Protein AF-A0A6C0J9X6-F1 (afdb_monomer_lite)

Foldseek 3Di:
DVVVVVVVVVVVVVVVVVVVVVVVCCCVPVVPPPPPPPDVVVVVVVVVVVVVVVVVVVVVVVVVVVVVVVVVVVVVVPDPDPDDDDDDDDDDDDDDDPPPDDPPDDPPPDPPDCVVVPPCVVVPDD

Organism: NCBI:txid1070528

pLDDT: mean 70.19, std 19.83, range [36.84, 96.88]

Structure (mmCIF, N/CA/C/O backbone):
data_AF-A0A6C0J9X6-F1
#
_entry.id   AF-A0A6C0J9X6-F1
#
loop_
_atom_site.group_PDB
_atom_site.id
_atom_site.type_symbol
_atom_site.label_atom_id
_atom_site.label_alt_id
_atom_site.label_comp_id
_atom_site.label_asym_id
_atom_site.label_entity_id
_atom_site.label_seq_id
_atom_site.pdbx_PDB_ins_code
_atom_site.Cartn_x
_atom_site.Cartn_y
_atom_site.Cartn_z
_atom_site.occupancy
_atom_site.B_iso_or_equiv
_atom_site.auth_seq_id
_atom_site.auth_comp_id
_atom_site.auth_asym_id
_atom_site.auth_atom_id
_atom_site.pdbx_PDB_model_num
ATOM 1 N N . MET A 1 1 ? 26.090 6.247 -42.295 1.00 86.25 1 MET A N 1
ATOM 2 C CA . MET A 1 1 ? 25.233 5.040 -42.342 1.00 86.25 1 MET A CA 1
ATOM 3 C C . MET A 1 1 ? 25.299 4.245 -41.044 1.00 86.25 1 MET A C 1
ATOM 5 O O . MET A 1 1 ? 24.287 4.173 -40.367 1.00 86.25 1 MET A O 1
ATOM 9 N N . LEU A 1 2 ? 26.471 3.746 -40.629 1.00 85.06 2 LEU A N 1
ATOM 10 C CA . LEU A 1 2 ? 26.605 2.926 -39.411 1.00 85.06 2 LEU A CA 1
ATOM 11 C C . LEU A 1 2 ? 26.188 3.651 -38.111 1.00 85.06 2 LEU A C 1
ATOM 13 O O . LEU A 1 2 ? 25.494 3.078 -37.283 1.00 85.06 2 LEU A O 1
ATOM 17 N N . PHE A 1 3 ? 26.535 4.936 -37.964 1.00 91.38 3 PHE A N 1
ATOM 18 C CA . PHE A 1 3 ? 26.147 5.744 -36.797 1.00 91.38 3 PHE A CA 1
ATOM 19 C C . PHE A 1 3 ? 24.624 5.901 -36.650 1.00 91.38 3 PHE A C 1
ATOM 21 O O . PHE A 1 3 ? 24.094 5.807 -35.548 1.00 91.38 3 PHE A O 1
ATOM 28 N N . TRP A 1 4 ? 23.913 6.064 -37.769 1.00 93.00 4 TRP A N 1
ATOM 29 C CA . TRP A 1 4 ? 22.453 6.164 -37.779 1.00 93.00 4 TRP A CA 1
ATOM 30 C C . TRP A 1 4 ? 21.797 4.852 -37.337 1.00 93.00 4 TRP A C 1
ATOM 32 O O . TRP A 1 4 ? 20.866 4.862 -36.537 1.00 93.00 4 TRP A O 1
ATOM 42 N N . VAL A 1 5 ? 22.344 3.716 -37.783 1.00 94.25 5 VAL A N 1
ATOM 43 C CA . VAL A 1 5 ? 21.886 2.389 -37.352 1.00 94.25 5 VAL A CA 1
ATOM 44 C C . VAL A 1 5 ? 22.110 2.200 -35.850 1.00 94.25 5 VAL A C 1
ATOM 46 O O . VAL A 1 5 ? 21.186 1.804 -35.152 1.00 94.25 5 VAL A O 1
ATOM 49 N N . ILE A 1 6 ? 23.286 2.562 -35.326 1.00 93.62 6 ILE A N 1
ATOM 50 C CA . ILE A 1 6 ? 23.600 2.444 -33.891 1.00 93.62 6 ILE A CA 1
ATOM 51 C C . ILE A 1 6 ? 22.638 3.277 -33.029 1.00 93.62 6 ILE A C 1
ATOM 53 O O . ILE A 1 6 ? 22.149 2.789 -32.010 1.00 93.62 6 ILE A O 1
ATOM 57 N N . GLN A 1 7 ? 22.322 4.508 -33.445 1.00 92.50 7 GLN A N 1
ATOM 58 C CA . GLN A 1 7 ? 21.353 5.354 -32.741 1.00 92.50 7 GLN A CA 1
ATOM 59 C C . GLN A 1 7 ? 19.952 4.726 -32.705 1.00 92.50 7 GLN A C 1
ATOM 61 O O . GLN A 1 7 ? 19.305 4.740 -31.657 1.00 92.50 7 GLN A O 1
ATOM 66 N N . GLN A 1 8 ? 19.499 4.137 -33.815 1.00 93.69 8 GLN A N 1
ATOM 67 C CA . GLN A 1 8 ? 18.211 3.439 -33.875 1.00 93.69 8 GLN A CA 1
ATOM 68 C C . GLN A 1 8 ? 18.188 2.183 -32.994 1.00 93.69 8 GLN A C 1
ATOM 70 O O . GLN A 1 8 ? 17.180 1.893 -32.351 1.00 93.69 8 GLN A O 1
ATOM 75 N N . THR A 1 9 ? 19.302 1.462 -32.875 1.00 95.44 9 THR A N 1
ATOM 76 C CA . THR A 1 9 ? 19.379 0.317 -31.958 1.00 95.44 9 THR A CA 1
ATOM 77 C C . THR A 1 9 ? 19.215 0.760 -30.502 1.00 95.44 9 THR A C 1
ATOM 79 O O . THR A 1 9 ? 18.462 0.143 -29.750 1.00 95.44 9 THR A O 1
ATOM 82 N N . ILE A 1 10 ? 19.856 1.865 -30.106 1.00 95.81 10 ILE A N 1
ATOM 83 C CA . ILE A 1 10 ? 19.742 2.413 -28.745 1.00 95.81 10 ILE A CA 1
ATOM 84 C C . ILE A 1 10 ? 18.308 2.888 -28.472 1.00 95.81 10 ILE A C 1
ATOM 86 O O . ILE A 1 10 ? 17.748 2.554 -27.426 1.00 95.81 10 ILE A O 1
ATOM 90 N N . ILE A 1 11 ? 17.686 3.611 -29.414 1.00 95.81 11 ILE A N 1
ATOM 91 C CA . ILE A 1 11 ? 16.306 4.096 -29.247 1.00 95.81 11 ILE A CA 1
ATOM 92 C C . ILE A 1 11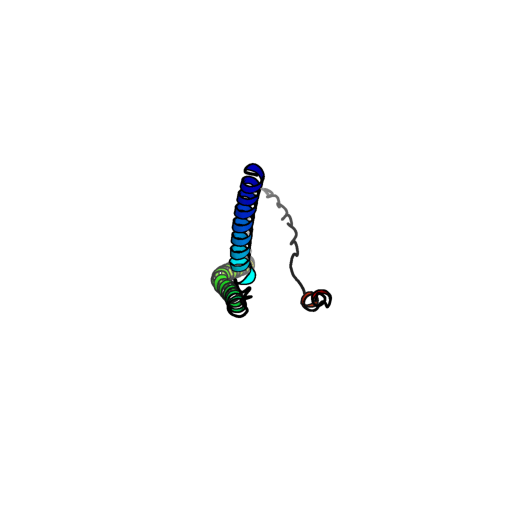 ? 15.319 2.930 -29.101 1.00 95.81 11 ILE A C 1
ATOM 94 O O . ILE A 1 11 ? 14.410 2.987 -28.273 1.00 95.81 11 ILE A O 1
ATOM 98 N N . SER A 1 12 ? 15.533 1.844 -29.851 1.00 96.00 12 SER A N 1
ATOM 99 C CA . SER A 1 12 ? 14.699 0.643 -29.799 1.00 96.00 12 SER A CA 1
ATOM 100 C C . SER A 1 12 ? 14.791 -0.055 -28.440 1.00 96.00 12 SER A C 1
ATOM 102 O O . SER A 1 12 ? 13.760 -0.376 -27.847 1.00 96.00 12 SER A O 1
ATOM 104 N N . VAL A 1 13 ? 16.001 -0.217 -27.895 1.00 96.81 13 VAL A N 1
ATOM 105 C CA . VAL A 1 13 ? 16.205 -0.824 -26.569 1.00 96.81 13 VAL A CA 1
ATOM 106 C C . VAL A 1 13 ? 15.522 -0.003 -25.473 1.00 96.81 13 VAL A C 1
ATOM 108 O O . VAL A 1 13 ? 14.823 -0.569 -24.630 1.00 96.81 13 VAL A O 1
ATOM 111 N N . VAL A 1 14 ? 15.658 1.328 -25.508 1.00 96.88 14 VAL A N 1
ATOM 112 C CA . VAL A 1 14 ? 14.989 2.222 -24.546 1.00 96.88 14 VAL A CA 1
ATOM 113 C C . VAL A 1 14 ? 13.466 2.091 -24.638 1.00 96.88 14 VAL A C 1
ATOM 115 O O . VAL A 1 14 ? 12.798 1.992 -23.607 1.00 96.88 14 VAL A O 1
ATOM 118 N N . LEU A 1 15 ? 12.912 2.039 -25.852 1.00 96.31 15 LEU A N 1
ATOM 119 C CA . LEU A 1 15 ? 11.471 1.905 -26.072 1.00 96.31 15 LEU A CA 1
ATOM 120 C C . LEU A 1 15 ? 10.937 0.572 -25.532 1.00 96.31 15 LEU A C 1
ATOM 122 O O . LEU A 1 15 ? 9.924 0.561 -24.835 1.00 96.31 15 LEU A O 1
ATOM 126 N N . ILE A 1 16 ? 11.636 -0.538 -25.784 1.00 96.62 16 ILE A N 1
ATOM 127 C CA . ILE A 1 16 ? 11.251 -1.867 -25.280 1.00 96.62 16 ILE A CA 1
ATOM 128 C C . ILE A 1 16 ? 11.235 -1.884 -23.747 1.00 96.62 16 ILE A C 1
ATOM 130 O O . ILE A 1 16 ? 10.263 -2.349 -23.147 1.00 96.62 16 ILE A O 1
ATOM 134 N N . ILE A 1 17 ? 12.275 -1.339 -23.105 1.00 96.75 17 ILE A N 1
ATOM 135 C CA . ILE A 1 17 ? 12.345 -1.228 -21.640 1.00 96.75 17 ILE A CA 1
ATOM 136 C C . ILE A 1 17 ? 11.189 -0.368 -21.115 1.00 96.75 17 ILE A C 1
ATOM 138 O O . ILE A 1 17 ? 10.524 -0.744 -20.150 1.00 96.75 17 ILE A O 1
ATOM 142 N N . SER A 1 18 ? 10.904 0.757 -21.774 1.00 96.38 18 SER A N 1
ATOM 143 C CA . SER A 1 18 ? 9.810 1.654 -21.396 1.00 96.38 18 SER A CA 1
ATOM 144 C C . SER A 1 18 ? 8.450 0.946 -21.447 1.00 96.38 18 SER A C 1
ATOM 146 O O . SER A 1 18 ? 7.711 0.956 -20.462 1.00 96.38 18 SER A O 1
ATOM 148 N N . VAL A 1 19 ? 8.155 0.237 -22.542 1.00 96.25 19 VAL A N 1
ATOM 149 C CA . VAL A 1 19 ? 6.917 -0.547 -22.691 1.00 96.25 19 VAL A CA 1
ATOM 150 C C . VAL A 1 19 ? 6.832 -1.667 -21.650 1.00 96.25 19 VAL A C 1
ATOM 152 O O . VAL A 1 19 ? 5.760 -1.895 -21.090 1.00 96.25 19 VAL A O 1
ATOM 155 N N . HIS A 1 20 ? 7.943 -2.336 -21.333 1.00 96.25 20 HIS A N 1
ATOM 156 C CA . HIS A 1 20 ? 7.983 -3.369 -20.296 1.00 96.25 20 HIS A CA 1
ATOM 157 C C . HIS A 1 20 ? 7.620 -2.816 -18.910 1.00 96.25 20 HIS A C 1
ATOM 159 O O . HIS A 1 20 ? 6.781 -3.391 -18.210 1.00 96.25 20 HIS A O 1
ATOM 165 N N . TYR A 1 21 ? 8.192 -1.670 -18.531 1.00 94.12 21 TYR A N 1
ATOM 166 C CA . TYR A 1 21 ? 7.850 -1.001 -17.275 1.00 94.12 21 TYR A CA 1
ATOM 167 C C . TYR A 1 21 ? 6.396 -0.541 -17.244 1.00 94.12 21 TYR A C 1
ATOM 169 O O . TYR A 1 21 ? 5.732 -0.714 -16.225 1.00 94.12 21 TYR A O 1
ATOM 177 N N . ILE A 1 22 ? 5.884 -0.009 -18.355 1.00 92.62 22 ILE A N 1
ATOM 178 C CA . ILE A 1 22 ? 4.478 0.385 -18.492 1.00 92.62 22 ILE A CA 1
ATOM 179 C C . ILE A 1 22 ? 3.554 -0.832 -18.334 1.00 92.62 22 ILE A C 1
ATOM 181 O O . ILE A 1 22 ? 2.563 -0.759 -17.608 1.00 92.62 22 ILE A O 1
ATOM 185 N N . TYR A 1 23 ? 3.894 -1.975 -18.936 1.00 92.12 23 TYR A N 1
ATOM 186 C CA . TYR A 1 23 ? 3.134 -3.218 -18.784 1.00 92.12 23 TYR A CA 1
ATOM 187 C C . TYR A 1 23 ? 3.105 -3.700 -17.327 1.00 92.12 23 TYR A C 1
ATOM 189 O O . TYR A 1 23 ? 2.035 -4.012 -16.801 1.00 92.12 23 TYR A O 1
ATOM 197 N N . ILE A 1 24 ? 4.255 -3.709 -16.643 1.00 89.50 24 ILE A N 1
ATOM 198 C CA . ILE A 1 24 ? 4.328 -4.051 -15.213 1.00 89.50 24 ILE A CA 1
ATOM 199 C C . ILE A 1 24 ? 3.527 -3.051 -14.377 1.00 89.50 24 ILE A C 1
ATOM 201 O O . ILE A 1 24 ? 2.787 -3.448 -13.475 1.00 89.50 24 ILE A O 1
ATOM 205 N N . PHE A 1 25 ? 3.643 -1.759 -14.679 1.00 88.88 25 PHE A N 1
ATOM 206 C CA . PHE A 1 25 ? 2.917 -0.706 -13.986 1.00 88.88 25 PHE A CA 1
ATOM 207 C C . PHE A 1 25 ? 1.408 -0.909 -14.111 1.00 88.88 25 PHE A C 1
ATOM 209 O O . PHE A 1 25 ? 0.716 -0.890 -13.095 1.00 88.88 25 PHE A O 1
ATOM 216 N N . PHE A 1 26 ? 0.892 -1.167 -15.311 1.00 85.25 26 PHE A N 1
ATOM 217 C CA . PHE A 1 26 ? -0.528 -1.442 -15.501 1.00 85.25 26 PHE A CA 1
ATOM 218 C C . PHE A 1 26 ? -0.957 -2.739 -14.817 1.00 85.25 26 PHE A C 1
ATOM 220 O O . PHE A 1 26 ? -1.955 -2.729 -14.096 1.00 85.25 26 PHE A O 1
ATOM 227 N N . LYS A 1 27 ? -0.173 -3.819 -14.930 1.00 81.94 27 LYS A N 1
ATOM 228 C CA . LYS A 1 27 ? -0.456 -5.079 -14.230 1.00 81.94 27 LYS A CA 1
ATOM 229 C C . LYS A 1 27 ? -0.596 -4.861 -12.719 1.00 81.94 27 LYS A C 1
ATOM 231 O O . LYS A 1 27 ? -1.541 -5.357 -12.110 1.00 81.94 27 LYS A O 1
ATOM 236 N N . ASN A 1 28 ? 0.302 -4.086 -12.126 1.00 80.69 28 ASN A N 1
ATOM 237 C CA . ASN A 1 28 ? 0.344 -3.905 -10.681 1.00 80.69 28 ASN A CA 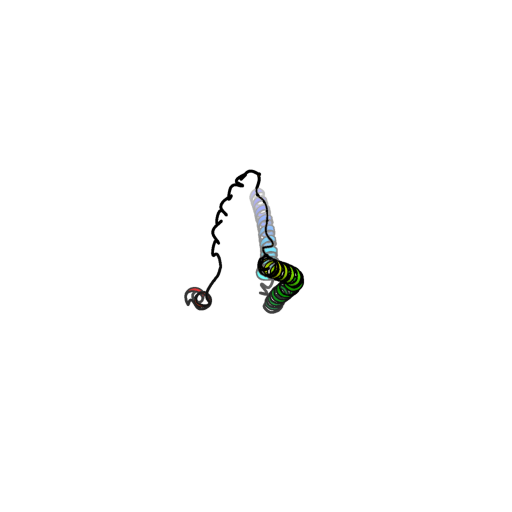1
ATOM 238 C C . ASN A 1 28 ? -0.633 -2.826 -10.186 1.00 80.69 28 ASN A C 1
ATOM 240 O O . ASN A 1 28 ? -1.146 -2.949 -9.083 1.00 80.69 28 ASN A O 1
ATOM 244 N N . ASN A 1 29 ? -0.915 -1.780 -10.966 1.00 76.94 29 ASN A N 1
ATOM 245 C CA . ASN A 1 29 ? -1.732 -0.648 -10.505 1.00 76.94 29 ASN A CA 1
ATOM 246 C C . ASN A 1 29 ? -3.195 -0.710 -10.960 1.00 76.94 29 ASN A C 1
ATOM 248 O O . ASN A 1 29 ? -4.063 -0.226 -10.237 1.00 76.94 29 ASN A O 1
ATOM 252 N N . LEU A 1 30 ? -3.483 -1.288 -12.132 1.00 70.50 30 LEU A N 1
ATOM 253 C CA . LEU A 1 30 ? -4.847 -1.385 -12.671 1.00 70.50 30 LEU A CA 1
ATOM 254 C C . LEU A 1 30 ? -5.511 -2.736 -12.381 1.00 70.50 30 LEU A C 1
ATOM 256 O O . LEU A 1 30 ? -6.736 -2.811 -12.360 1.00 70.50 30 LEU A O 1
ATOM 260 N N . THR A 1 31 ? -4.727 -3.791 -12.137 1.00 64.06 31 THR A N 1
ATOM 261 C CA . THR A 1 31 ? -5.256 -5.158 -11.940 1.00 64.06 31 THR A CA 1
ATOM 262 C C . THR A 1 31 ? -5.304 -5.611 -10.486 1.00 64.06 31 THR A C 1
ATOM 264 O O . THR A 1 31 ? -5.856 -6.674 -10.218 1.00 64.06 31 THR A O 1
ATOM 267 N N . ILE A 1 32 ? -4.771 -4.836 -9.533 1.00 59.25 32 ILE A N 1
ATOM 268 C CA . ILE A 1 32 ? -5.114 -5.047 -8.122 1.00 59.25 32 ILE A CA 1
ATOM 269 C C . ILE A 1 32 ? -6.507 -4.450 -7.948 1.00 59.25 32 ILE A C 1
ATOM 271 O O . ILE A 1 32 ? -6.643 -3.222 -7.997 1.00 59.25 32 ILE A O 1
ATOM 275 N N . PRO A 1 33 ? -7.558 -5.266 -7.763 1.00 63.81 33 PRO A N 1
ATOM 276 C CA . PRO A 1 33 ? -8.859 -4.694 -7.509 1.00 63.81 33 PRO A CA 1
ATOM 277 C C . PRO A 1 33 ? -8.743 -3.924 -6.191 1.00 63.81 33 PRO A C 1
ATOM 279 O O . PRO A 1 33 ? -8.364 -4.483 -5.161 1.00 63.81 33 PRO A O 1
ATOM 282 N N . LYS A 1 34 ? -9.053 -2.622 -6.204 1.00 60.88 34 LYS A N 1
ATOM 283 C CA . LYS A 1 34 ? -9.283 -1.857 -4.972 1.00 60.88 34 LYS A CA 1
ATOM 284 C C . LYS A 1 34 ? -10.584 -2.357 -4.343 1.00 60.88 34 LYS A C 1
ATOM 286 O O . LYS A 1 34 ? -11.574 -1.629 -4.293 1.00 60.88 34 LYS A O 1
ATOM 291 N N . THR A 1 35 ? -10.619 -3.609 -3.893 1.00 66.44 35 THR A N 1
ATOM 292 C CA . THR A 1 35 ? -11.733 -4.124 -3.109 1.00 66.44 35 THR A CA 1
ATOM 293 C C . THR A 1 35 ? -11.671 -3.411 -1.773 1.00 66.44 35 THR A C 1
ATOM 295 O O . THR A 1 35 ? -10.909 -3.779 -0.878 1.00 66.44 35 THR A O 1
ATOM 298 N N . LYS A 1 36 ? -12.450 -2.335 -1.646 1.00 62.22 36 LYS A N 1
ATOM 299 C CA . LYS A 1 36 ? -12.834 -1.840 -0.331 1.00 62.22 36 LYS A CA 1
ATOM 300 C C . LYS A 1 36 ? -13.475 -3.037 0.359 1.00 62.22 36 LYS A C 1
ATOM 302 O O . LYS A 1 36 ? -14.466 -3.569 -0.129 1.00 62.22 36 LYS A O 1
ATOM 307 N N . ASP A 1 37 ? -12.856 -3.517 1.425 1.00 65.38 37 ASP A N 1
ATOM 308 C CA . ASP A 1 37 ? -13.400 -4.641 2.167 1.00 65.38 37 ASP A CA 1
ATOM 309 C C . ASP A 1 37 ? -14.655 -4.159 2.901 1.00 65.38 37 ASP A C 1
ATOM 311 O O . ASP A 1 37 ? -14.579 -3.542 3.963 1.00 65.38 37 ASP A O 1
ATOM 315 N N . LEU A 1 38 ? -15.813 -4.343 2.269 1.00 74.75 38 LEU A N 1
ATOM 316 C CA . LEU A 1 38 ? -17.108 -3.945 2.817 1.00 74.75 38 LEU A CA 1
ATOM 317 C C . LEU A 1 38 ? -17.642 -4.968 3.829 1.00 74.75 38 LEU A C 1
ATOM 319 O O . LEU A 1 38 ? -18.595 -4.659 4.535 1.00 74.75 38 LEU A O 1
ATOM 323 N N . VAL A 1 39 ? -17.050 -6.164 3.919 1.00 75.56 39 VAL A N 1
ATOM 324 C CA . VAL A 1 39 ? -17.601 -7.283 4.702 1.00 75.56 39 VAL A CA 1
ATOM 325 C C . VAL A 1 39 ? -16.798 -7.523 5.977 1.00 75.56 39 VAL A C 1
ATOM 327 O O . VAL A 1 39 ? -17.370 -7.585 7.068 1.00 75.56 39 VAL A O 1
ATOM 330 N N . ASN A 1 40 ? -15.472 -7.612 5.888 1.00 81.81 40 ASN A N 1
ATOM 331 C CA . ASN A 1 40 ? -14.638 -7.869 7.060 1.00 81.81 40 ASN A CA 1
ATOM 332 C C . ASN A 1 40 ? -14.350 -6.589 7.842 1.00 81.81 40 ASN A C 1
ATOM 334 O O . ASN A 1 40 ? -14.232 -6.652 9.063 1.00 81.81 40 ASN A O 1
ATOM 338 N N . LYS A 1 41 ? -14.308 -5.417 7.192 1.00 86.44 41 LYS A N 1
ATOM 339 C CA . LYS A 1 41 ? -14.071 -4.144 7.895 1.00 86.44 41 LYS A CA 1
ATOM 340 C C . LYS A 1 41 ? -15.143 -3.852 8.958 1.00 86.44 41 LYS A C 1
ATOM 342 O O . LYS A 1 41 ? -14.745 -3.556 10.085 1.00 86.44 41 LYS A O 1
ATOM 347 N N . PRO A 1 42 ? -16.459 -3.979 8.685 1.00 89.94 42 PRO A N 1
ATOM 348 C CA . PRO A 1 42 ? -17.470 -3.874 9.738 1.00 89.94 42 PRO A CA 1
ATOM 349 C C . PRO A 1 42 ? -17.304 -4.949 10.817 1.00 89.94 42 PRO A C 1
ATOM 351 O O . PRO A 1 42 ? -17.338 -4.640 12.005 1.00 89.94 42 PRO A O 1
ATOM 354 N N . ARG A 1 43 ? -17.054 -6.208 10.429 1.00 88.56 43 ARG A N 1
ATOM 355 C CA . ARG A 1 43 ? -16.902 -7.333 11.368 1.00 88.56 43 ARG A CA 1
ATOM 356 C C . ARG A 1 43 ? -15.750 -7.117 12.356 1.00 88.56 43 ARG A C 1
ATOM 358 O O . ARG A 1 43 ? -15.916 -7.348 13.552 1.00 88.56 43 ARG A O 1
ATOM 365 N N . GLU A 1 44 ? -14.613 -6.628 11.875 1.00 89.69 44 GLU A N 1
ATOM 366 C CA . GLU A 1 44 ? -13.452 -6.290 12.701 1.00 89.69 44 GLU A CA 1
ATOM 367 C C . GLU A 1 44 ? -13.728 -5.093 13.625 1.00 89.69 44 GLU A C 1
ATOM 369 O O . GLU A 1 44 ? -13.281 -5.088 14.772 1.00 89.69 44 GLU A O 1
ATOM 374 N N . GLN A 1 45 ? -14.515 -4.103 13.185 1.00 89.12 45 GLN A N 1
ATOM 375 C CA . GLN A 1 45 ? -14.946 -3.003 14.059 1.00 89.12 45 GLN A CA 1
ATOM 376 C C . GLN A 1 45 ? -15.835 -3.500 15.207 1.00 89.12 45 GLN A C 1
ATOM 378 O O . GLN A 1 45 ? -15.567 -3.171 16.363 1.00 89.12 45 GLN A O 1
ATOM 383 N N . TYR A 1 46 ? -16.823 -4.358 14.929 1.00 91.75 46 TYR A N 1
ATOM 384 C CA . TYR A 1 46 ? -17.650 -4.967 15.980 1.00 91.75 46 TYR A CA 1
ATOM 385 C C . TYR A 1 46 ? -16.833 -5.840 16.935 1.00 91.75 46 TYR A C 1
ATOM 387 O O . TYR A 1 46 ? -17.041 -5.792 18.146 1.00 91.75 46 TYR A O 1
ATOM 395 N N . LYS A 1 47 ? -15.864 -6.600 16.414 1.00 93.88 47 LYS A N 1
ATOM 396 C CA . LYS A 1 47 ? -14.959 -7.424 17.225 1.00 93.88 47 LYS A CA 1
ATOM 397 C C . LYS A 1 47 ? -14.126 -6.580 18.192 1.00 93.88 47 LYS A C 1
ATOM 399 O O . LYS A 1 47 ? -13.985 -6.961 19.352 1.00 93.88 47 LYS A O 1
ATOM 404 N N . LYS A 1 48 ? -13.622 -5.421 17.752 1.00 93.12 48 LYS A N 1
ATOM 405 C CA . LYS A 1 48 ? -12.903 -4.473 18.622 1.00 93.12 48 LYS A CA 1
ATOM 406 C C . LYS A 1 48 ? -13.790 -3.944 19.747 1.00 93.12 48 LYS A C 1
ATOM 408 O O . LYS A 1 48 ? -13.355 -3.950 20.892 1.00 93.12 48 LYS A O 1
ATOM 413 N N . ILE A 1 49 ? -15.028 -3.559 19.429 1.00 91.12 49 ILE A N 1
ATOM 414 C CA . ILE A 1 49 ? -16.005 -3.078 20.420 1.00 91.12 49 ILE A CA 1
ATOM 415 C C . ILE A 1 49 ? -16.349 -4.181 21.430 1.00 91.12 49 ILE A C 1
ATOM 417 O O . ILE A 1 49 ? -16.401 -3.936 22.631 1.00 91.12 49 ILE A O 1
ATOM 421 N N . TYR A 1 50 ? -16.564 -5.414 20.967 1.00 90.69 50 TYR A N 1
ATOM 422 C CA . TYR A 1 50 ? -16.867 -6.537 21.855 1.00 90.69 50 TYR A CA 1
ATOM 423 C C . TYR A 1 50 ? -15.699 -6.862 22.792 1.00 90.69 50 TYR A C 1
ATOM 425 O O . TYR A 1 50 ? -15.899 -7.074 23.988 1.00 90.69 50 TYR A O 1
ATOM 433 N N . ASN A 1 51 ? -14.477 -6.884 22.256 1.00 92.19 51 ASN A N 1
ATOM 434 C CA . ASN A 1 51 ? -13.284 -7.178 23.040 1.00 92.19 51 ASN A CA 1
ATOM 435 C C . ASN A 1 51 ? -13.017 -6.097 24.089 1.00 92.19 51 ASN A C 1
ATOM 437 O O . ASN A 1 51 ? -12.798 -6.457 25.241 1.00 92.19 51 ASN A O 1
ATOM 441 N N . SER A 1 52 ? -13.125 -4.809 23.741 1.00 87.50 52 SER A N 1
ATOM 442 C CA . SER A 1 52 ? -12.940 -3.726 24.717 1.00 87.50 52 SER A CA 1
ATOM 443 C C . SER A 1 52 ? -13.991 -3.768 25.829 1.00 87.50 52 SER A C 1
ATOM 445 O O . SER A 1 52 ? -13.675 -3.535 26.995 1.00 87.50 52 SER A O 1
ATOM 447 N N . LEU A 1 53 ? -15.233 -4.142 25.506 1.00 85.50 53 LEU A N 1
ATOM 448 C CA . LEU A 1 53 ? -16.299 -4.295 26.496 1.00 85.50 53 LEU A CA 1
ATOM 449 C C . LEU A 1 53 ? -16.103 -5.527 27.395 1.00 85.50 53 LEU A C 1
ATOM 451 O O . LEU A 1 53 ? -16.520 -5.536 28.553 1.00 85.50 53 LEU A O 1
ATOM 455 N N . ARG A 1 54 ? -15.484 -6.585 26.862 1.00 82.38 54 ARG A N 1
ATOM 456 C CA . ARG A 1 54 ? -15.152 -7.797 27.616 1.00 82.38 54 ARG A CA 1
ATOM 457 C C . ARG A 1 54 ? -13.966 -7.573 28.552 1.00 82.38 54 ARG A C 1
ATOM 459 O O . ARG A 1 54 ? -14.034 -8.042 29.683 1.00 82.38 54 ARG A O 1
ATOM 466 N N . GLU A 1 55 ? -12.939 -6.862 28.101 1.00 72.38 55 GLU A N 1
ATOM 467 C CA . GLU A 1 55 ? -11.736 -6.554 28.887 1.00 72.38 55 GLU A CA 1
ATOM 468 C C . GLU A 1 55 ? -12.068 -5.669 30.102 1.00 72.38 55 GLU A C 1
ATOM 470 O O . GLU A 1 55 ? -11.654 -5.965 31.218 1.00 72.38 55 GLU A O 1
ATOM 475 N N . ASN A 1 56 ? -12.981 -4.702 29.938 1.00 63.97 56 ASN A N 1
ATOM 476 C CA . ASN A 1 56 ? -13.472 -3.849 31.031 1.00 63.97 56 ASN A CA 1
ATOM 477 C C . ASN A 1 56 ? -14.155 -4.612 32.191 1.00 63.97 56 ASN A C 1
ATOM 479 O O . ASN A 1 56 ? -14.355 -4.045 33.268 1.00 63.97 56 ASN A O 1
ATOM 483 N N . LYS A 1 57 ? -14.555 -5.883 32.018 1.00 63.09 57 LYS A N 1
ATOM 484 C CA . LYS A 1 57 ? -15.198 -6.655 33.100 1.00 63.09 57 LYS A CA 1
ATOM 485 C C . LYS A 1 57 ? -14.236 -7.052 34.216 1.00 63.09 57 LYS A C 1
ATOM 487 O O . LYS A 1 57 ? -14.705 -7.265 35.338 1.00 63.09 57 LYS A O 1
ATOM 492 N N . ASP A 1 58 ? -12.943 -7.168 33.931 1.00 59.81 58 ASP A N 1
ATOM 493 C CA . ASP A 1 58 ? -11.954 -7.471 34.965 1.00 59.81 58 ASP A CA 1
ATOM 494 C C . ASP A 1 58 ? -11.575 -6.206 35.755 1.00 59.81 58 ASP A C 1
ATOM 496 O O . ASP A 1 58 ? -11.608 -6.257 36.987 1.00 59.81 58 ASP A O 1
ATOM 500 N N . ASP A 1 59 ? -11.472 -5.046 35.097 1.00 60.53 59 ASP A N 1
ATOM 501 C CA . ASP A 1 59 ? -11.302 -3.732 35.752 1.00 60.53 59 ASP A CA 1
ATOM 502 C C . ASP A 1 59 ? -12.530 -3.319 36.592 1.00 60.53 59 ASP A C 1
ATOM 504 O O . ASP A 1 59 ? -12.417 -2.722 37.665 1.00 60.53 59 ASP A O 1
ATOM 508 N N . THR A 1 60 ? -13.743 -3.712 36.175 1.00 65.44 60 THR A N 1
ATOM 509 C CA . THR A 1 60 ? -14.986 -3.413 36.919 1.00 65.44 60 THR A CA 1
ATOM 510 C C . THR A 1 60 ? -14.987 -4.031 38.327 1.00 65.44 60 THR A C 1
ATOM 512 O O . THR A 1 60 ? -15.598 -3.481 39.250 1.00 65.44 60 THR A O 1
ATOM 515 N N . LYS A 1 61 ? -14.321 -5.179 38.530 1.00 72.31 61 LYS A N 1
ATOM 516 C CA . LYS A 1 61 ? -14.218 -5.812 39.860 1.00 72.31 61 LYS A CA 1
ATOM 517 C C . LYS A 1 61 ? -13.356 -4.973 40.799 1.00 72.31 61 LYS A C 1
ATOM 519 O O . LYS A 1 61 ? -13.706 -4.835 41.971 1.00 72.31 61 LYS A O 1
ATOM 524 N N . GLU A 1 62 ? -12.275 -4.403 40.282 1.00 76.69 62 GLU A N 1
ATOM 525 C CA . GLU A 1 62 ? -11.363 -3.543 41.031 1.00 76.69 62 GLU A CA 1
ATOM 526 C C . GLU A 1 62 ? -12.041 -2.218 41.397 1.00 76.69 62 GLU A C 1
ATOM 528 O O . GLU A 1 62 ? -12.154 -1.898 42.583 1.00 76.69 62 GLU A O 1
ATOM 533 N N . MET A 1 63 ? -12.683 -1.555 40.428 1.00 80.94 63 MET A N 1
ATOM 534 C CA . MET A 1 63 ? -13.460 -0.330 40.668 1.00 80.94 63 MET A CA 1
ATOM 535 C C . MET A 1 63 ? -14.589 -0.534 41.693 1.00 80.94 63 MET A C 1
ATOM 537 O O . MET A 1 63 ? -14.844 0.317 42.549 1.00 80.94 63 MET A O 1
ATOM 541 N N . LYS A 1 64 ? -15.269 -1.689 41.652 1.00 86.44 64 LYS A N 1
ATOM 542 C CA . LYS A 1 64 ? -16.315 -2.035 42.629 1.00 86.44 64 LYS A CA 1
ATOM 543 C C . LYS A 1 64 ? -15.743 -2.232 44.034 1.00 86.44 64 LYS A C 1
ATOM 545 O O . LYS A 1 64 ? -16.398 -1.868 45.015 1.00 86.44 64 LYS A O 1
ATOM 550 N N . ASN A 1 65 ? -14.551 -2.814 44.145 1.00 87.81 65 ASN A N 1
ATOM 551 C CA . ASN A 1 65 ? -13.881 -3.033 45.424 1.00 87.81 65 ASN A CA 1
ATOM 552 C C . ASN A 1 65 ? -13.390 -1.717 46.037 1.00 87.81 65 ASN A C 1
ATOM 554 O O . ASN A 1 65 ? -13.597 -1.500 47.234 1.00 87.81 65 ASN A O 1
ATOM 558 N N . GLU A 1 66 ? -12.827 -0.816 45.231 1.00 87.25 66 GLU A N 1
ATOM 559 C CA . GLU A 1 66 ? -12.436 0.527 45.672 1.00 87.25 66 GLU A CA 1
ATOM 560 C C . GLU A 1 66 ? -13.637 1.338 46.160 1.00 87.25 66 GLU A C 1
ATOM 562 O O . GLU A 1 66 ? -13.624 1.854 47.283 1.00 87.25 66 GLU A O 1
ATOM 567 N N . LEU A 1 67 ? -14.723 1.366 45.379 1.00 91.94 67 LEU A N 1
ATOM 568 C CA . LEU A 1 67 ? -15.949 2.071 45.754 1.00 91.94 67 LEU A CA 1
ATOM 569 C C . LEU A 1 67 ? -16.536 1.523 47.063 1.00 91.94 67 LEU A C 1
ATOM 571 O O . LEU A 1 67 ? -16.946 2.281 47.947 1.00 91.94 67 LEU A O 1
ATOM 575 N N . LYS A 1 68 ? -16.534 0.195 47.228 1.00 90.81 68 LYS A N 1
ATOM 576 C CA . LYS A 1 68 ? -16.981 -0.463 48.463 1.00 90.81 68 LYS A CA 1
ATOM 577 C C . LYS A 1 68 ? -16.101 -0.091 49.658 1.00 90.81 68 LYS A C 1
ATOM 579 O O . LYS A 1 68 ? -16.633 0.152 50.742 1.00 90.81 68 LYS A O 1
ATOM 584 N N . ASN A 1 69 ? -14.783 -0.042 49.482 1.00 92.69 69 ASN A N 1
ATOM 585 C CA . ASN A 1 69 ? -13.853 0.351 50.539 1.00 92.69 69 ASN A CA 1
ATOM 586 C C . ASN A 1 69 ? -14.034 1.820 50.939 1.00 92.69 69 ASN A C 1
AT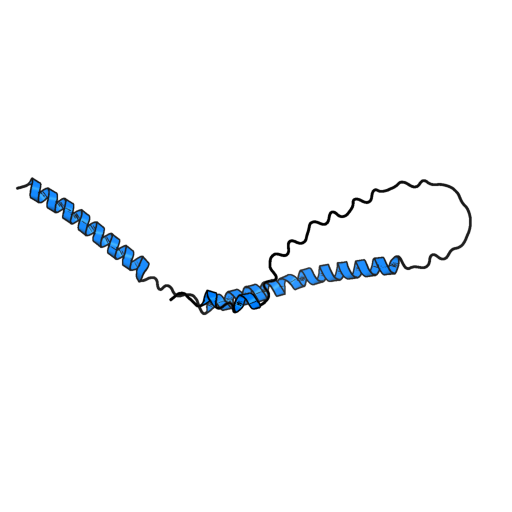OM 588 O O . ASN A 1 69 ? -14.072 2.107 52.133 1.00 92.69 69 ASN A O 1
ATOM 592 N N . TYR A 1 70 ? -14.239 2.724 49.982 1.00 90.06 70 TYR A N 1
ATOM 593 C CA . TYR A 1 70 ? -14.506 4.137 50.256 1.00 90.06 70 TYR A CA 1
ATOM 594 C C . TYR A 1 70 ? -15.807 4.348 51.046 1.00 90.06 70 TYR A C 1
ATOM 596 O O . TYR A 1 70 ? -15.839 5.037 52.063 1.00 90.06 70 TYR A O 1
ATOM 604 N N . LEU A 1 71 ? -16.892 3.675 50.656 1.00 89.94 71 LEU A N 1
ATOM 605 C CA . LEU A 1 71 ? -18.135 3.720 51.432 1.00 89.94 71 LEU A CA 1
ATOM 606 C C . LEU A 1 71 ? -17.950 3.124 52.837 1.00 89.94 71 LEU A C 1
ATOM 608 O O . LEU A 1 71 ? -18.521 3.622 53.812 1.00 89.94 71 LEU A O 1
ATOM 612 N N . LYS A 1 72 ? -17.119 2.085 52.970 1.00 88.69 72 LYS A N 1
ATOM 613 C CA . LYS A 1 72 ? -16.783 1.483 54.265 1.00 88.69 72 LYS A CA 1
ATOM 614 C C . LYS A 1 72 ? -15.988 2.438 55.162 1.00 88.69 72 LYS A C 1
ATOM 616 O O . LYS A 1 72 ? -16.255 2.469 56.359 1.00 88.69 72 LYS A O 1
ATOM 621 N N . THR A 1 73 ? -15.053 3.230 54.635 1.00 84.81 73 THR A N 1
ATOM 622 C CA . THR A 1 73 ? -14.315 4.220 55.443 1.00 84.81 73 THR A CA 1
ATOM 623 C C . THR A 1 73 ? -15.212 5.372 55.891 1.00 84.81 73 THR A C 1
ATOM 625 O O . THR A 1 73 ? -15.160 5.745 57.061 1.00 84.81 73 THR A O 1
ATOM 628 N N . LEU A 1 74 ? -16.097 5.867 55.019 1.00 86.12 74 LEU A N 1
ATOM 629 C CA . LEU A 1 74 ? -17.078 6.910 55.355 1.00 86.12 74 LEU A CA 1
ATOM 630 C C . LEU A 1 74 ? -18.092 6.464 56.417 1.00 86.12 74 LEU A C 1
ATOM 632 O O . LEU A 1 74 ? -18.541 7.253 57.245 1.00 86.12 74 LEU A O 1
ATOM 636 N N . THR A 1 75 ? -18.475 5.190 56.396 1.00 80.62 75 THR A N 1
ATOM 637 C CA . THR A 1 75 ? -19.398 4.622 57.389 1.00 80.62 75 THR A CA 1
ATOM 638 C C . THR A 1 75 ? -18.689 4.231 58.685 1.00 80.62 75 THR A C 1
ATOM 640 O O . THR A 1 75 ? -19.273 4.365 59.759 1.00 80.62 75 THR A O 1
ATOM 643 N N . ALA A 1 76 ? -17.423 3.809 58.623 1.00 72.88 76 ALA A N 1
ATOM 644 C CA . ALA A 1 76 ? -16.614 3.493 59.799 1.00 72.88 76 ALA A CA 1
ATOM 645 C C . ALA A 1 76 ? -16.166 4.741 60.577 1.00 72.88 76 ALA A C 1
ATOM 647 O O . ALA A 1 76 ? -16.090 4.684 61.806 1.00 72.88 76 ALA A O 1
ATOM 648 N N . SER A 1 77 ? -15.923 5.868 59.898 1.00 62.19 77 SER A N 1
ATOM 649 C CA . SER A 1 77 ? -15.633 7.160 60.540 1.00 62.19 77 SER A CA 1
ATOM 650 C C . SER A 1 77 ? -16.859 7.774 61.232 1.00 62.19 77 SER A C 1
ATOM 652 O O . SER A 1 77 ? -16.716 8.659 62.071 1.00 62.19 77 SER A O 1
ATOM 654 N N . LYS A 1 78 ? -18.062 7.247 60.962 1.00 58.12 78 LYS A N 1
ATOM 655 C CA . LYS A 1 78 ? -19.328 7.603 61.618 1.00 58.12 78 LYS A CA 1
ATOM 656 C C . LYS A 1 78 ? -19.676 6.656 62.778 1.00 58.12 78 LYS A C 1
ATOM 658 O O . LYS A 1 78 ? -20.836 6.291 62.962 1.00 58.12 78 LYS A O 1
ATOM 663 N N . LYS A 1 79 ? -18.698 6.224 63.581 1.00 52.41 79 LYS A N 1
ATOM 664 C CA . LYS A 1 79 ? -18.995 5.635 64.900 1.00 52.41 79 LYS A CA 1
ATOM 665 C C . LYS A 1 79 ? -19.090 6.759 65.937 1.00 52.41 79 LYS A C 1
ATOM 667 O O . LYS A 1 79 ? -18.164 7.562 66.019 1.00 52.41 79 LYS A O 1
ATOM 672 N N . PRO A 1 80 ? -20.166 6.832 66.745 1.00 46.09 80 PRO A N 1
ATOM 673 C CA . PRO A 1 80 ? -20.239 7.794 67.830 1.00 46.09 80 PRO A CA 1
ATOM 674 C C . PRO A 1 80 ? -19.162 7.428 68.847 1.00 46.09 80 PRO A C 1
ATOM 676 O O . PRO A 1 80 ? -19.165 6.333 69.416 1.00 46.09 80 PRO A O 1
ATOM 679 N N . ASN A 1 81 ? -18.221 8.342 69.046 1.00 42.53 81 ASN A N 1
ATOM 680 C CA . ASN A 1 81 ? -17.260 8.250 70.125 1.00 42.53 81 ASN A CA 1
ATOM 681 C C . ASN A 1 81 ? -18.068 8.286 71.434 1.00 42.53 81 ASN A C 1
ATOM 683 O O . ASN A 1 81 ? -18.659 9.310 71.774 1.00 42.53 81 ASN A O 1
ATOM 687 N N . LYS A 1 82 ? -18.190 7.148 72.132 1.00 39.12 82 LYS A N 1
ATOM 688 C CA . LYS A 1 82 ? -18.749 7.127 73.488 1.00 39.12 82 LYS A CA 1
ATOM 689 C C . LYS A 1 82 ? -17.731 7.814 74.387 1.00 39.12 82 LYS A C 1
ATOM 691 O O . LYS A 1 82 ? -16.765 7.192 74.821 1.00 39.12 82 LYS A O 1
ATOM 696 N N . THR A 1 83 ? -17.968 9.089 74.668 1.00 42.28 83 THR A N 1
ATOM 697 C CA . THR A 1 83 ? -17.274 9.842 75.707 1.00 42.28 83 THR A CA 1
ATOM 698 C C . THR A 1 83 ? -17.471 9.117 77.041 1.00 42.28 83 THR A C 1
ATOM 700 O O . THR A 1 83 ? -18.567 9.106 77.601 1.00 42.28 83 THR A O 1
ATOM 703 N N . LYS A 1 84 ? -16.416 8.480 77.551 1.00 36.84 84 LYS A N 1
ATOM 704 C CA . LYS A 1 84 ? -16.244 8.214 78.982 1.00 36.84 84 LYS A CA 1
ATOM 705 C C . LYS A 1 84 ? -15.035 9.023 79.423 1.00 36.84 84 LYS A C 1
ATOM 707 O O . LYS A 1 84 ? -14.003 8.997 78.764 1.00 36.84 84 LYS A O 1
ATOM 712 N N . GLY A 1 85 ? -15.257 9.835 80.449 1.00 42.53 85 GLY A N 1
ATOM 713 C CA . GLY A 1 85 ? -14.410 10.962 80.789 1.00 42.53 85 GLY A CA 1
ATOM 714 C C . GLY A 1 85 ? -13.048 10.619 81.386 1.00 42.53 85 GLY A C 1
ATOM 715 O O . GLY A 1 85 ? -12.769 9.487 81.769 1.00 42.53 85 GLY A O 1
ATOM 716 N N . ASN A 1 86 ? -12.318 11.723 81.545 1.00 38.78 86 ASN A N 1
ATOM 717 C CA . ASN A 1 86 ? -11.198 12.018 82.432 1.00 38.78 86 ASN A CA 1
ATOM 718 C C . ASN A 1 86 ? -9.760 12.052 81.881 1.00 38.78 86 ASN A C 1
ATOM 720 O O . ASN A 1 86 ? -9.187 11.059 81.456 1.00 38.78 86 ASN A O 1
ATOM 724 N N . GLN A 1 87 ? -9.215 13.255 82.117 1.00 37.25 87 GLN A N 1
ATOM 725 C CA . GLN A 1 87 ? -7.841 13.718 82.319 1.00 37.25 87 GLN A CA 1
ATOM 726 C C . GLN A 1 87 ? -7.005 14.164 81.110 1.00 37.25 87 GLN A C 1
ATOM 728 O O . GLN A 1 87 ? -6.633 13.409 80.220 1.00 37.25 87 GLN A O 1
ATOM 733 N N . SER A 1 88 ? -6.702 15.466 81.156 1.00 44.09 88 SER A N 1
ATOM 734 C CA . SER A 1 88 ? -5.739 16.206 80.353 1.00 44.09 88 SER A CA 1
ATOM 735 C C . SER A 1 88 ? -4.298 15.790 80.655 1.00 44.09 88 SER A C 1
ATOM 737 O O . SER A 1 88 ? -3.924 15.709 81.822 1.00 44.09 88 SER A O 1
ATOM 739 N N . ASN A 1 89 ? -3.460 15.669 79.625 1.00 40.06 89 ASN A N 1
ATOM 740 C CA . ASN A 1 89 ? -2.329 16.577 79.383 1.00 40.06 89 ASN A CA 1
ATOM 741 C C . ASN A 1 89 ? -1.488 16.095 78.195 1.00 40.06 89 ASN A C 1
ATOM 743 O O . ASN A 1 89 ? -1.074 14.944 78.158 1.00 40.06 89 ASN A O 1
ATOM 747 N N . GLY A 1 90 ? -1.169 17.040 77.304 1.00 45.69 90 GLY A N 1
ATOM 748 C CA . GLY A 1 90 ? -0.021 16.995 76.396 1.00 45.69 90 GLY A CA 1
ATOM 749 C C . GLY A 1 90 ? -0.163 16.122 75.147 1.00 45.69 90 GLY A C 1
ATOM 750 O O . GLY A 1 90 ? -0.232 14.906 75.238 1.00 45.69 90 GLY A O 1
ATOM 751 N N . ILE A 1 91 ? -0.103 16.749 73.967 1.00 48.53 91 ILE A N 1
ATOM 752 C CA . ILE A 1 91 ? 0.966 16.572 72.958 1.00 48.53 91 ILE A CA 1
ATOM 753 C C . ILE A 1 91 ? 0.505 17.221 71.636 1.00 48.53 91 ILE A C 1
ATOM 755 O O . ILE A 1 91 ? -0.369 16.736 70.928 1.00 48.53 91 ILE A O 1
ATOM 759 N N . GLN A 1 92 ? 1.104 18.386 71.388 1.00 45.09 92 GLN A N 1
ATOM 760 C CA . GLN A 1 92 ? 1.654 18.887 70.125 1.00 45.09 92 GLN A CA 1
ATOM 761 C C . GLN A 1 92 ? 0.866 18.662 68.818 1.00 45.09 92 GLN A C 1
ATOM 763 O O . GLN A 1 92 ? 0.928 17.617 68.176 1.00 45.09 92 GLN A O 1
ATOM 768 N N . SER A 1 93 ? 0.231 19.744 68.357 1.00 50.44 93 SER A N 1
ATOM 769 C CA . SER A 1 93 ? -0.170 19.938 66.962 1.00 50.44 93 SER A CA 1
ATOM 770 C C . SER A 1 93 ? 1.073 20.006 66.072 1.00 50.44 93 SER A C 1
ATOM 772 O O . SER A 1 93 ? 1.774 21.017 66.084 1.00 50.44 93 SER A O 1
ATOM 774 N N . ASN A 1 94 ? 1.313 18.968 65.271 1.00 41.09 94 ASN A N 1
ATOM 775 C CA . ASN A 1 94 ? 2.187 19.058 64.105 1.00 41.09 94 ASN A CA 1
ATOM 776 C C . ASN A 1 94 ? 1.309 19.138 62.855 1.00 41.09 94 ASN A C 1
ATOM 778 O O . ASN A 1 94 ? 0.602 18.191 62.512 1.00 41.09 94 ASN A O 1
ATOM 782 N N . GLY A 1 95 ? 1.324 20.306 62.212 1.00 54.84 95 GLY A N 1
ATOM 783 C CA . GLY A 1 95 ? 0.632 20.533 60.955 1.00 54.84 95 GLY A CA 1
ATOM 784 C C . GLY A 1 95 ? 1.220 19.648 59.863 1.00 54.84 95 GLY A C 1
ATOM 785 O O . GLY A 1 95 ? 2.421 19.692 59.618 1.00 54.84 95 GLY A O 1
ATOM 786 N N . ASN A 1 96 ? 0.369 18.878 59.190 1.00 48.91 96 ASN A N 1
ATOM 787 C CA . ASN A 1 96 ? 0.712 18.323 57.890 1.00 48.91 96 ASN A CA 1
ATOM 788 C C . ASN A 1 96 ? 0.046 19.183 56.821 1.00 48.91 96 ASN A C 1
ATOM 790 O O . ASN A 1 96 ? -1.177 19.311 56.771 1.00 48.91 96 ASN A O 1
ATOM 794 N N . GLN A 1 97 ? 0.905 19.817 56.025 1.00 50.50 97 GLN A N 1
ATOM 795 C CA . GLN A 1 97 ? 0.584 20.655 54.879 1.00 50.50 97 GLN A CA 1
ATOM 796 C C . GLN A 1 97 ? -0.469 19.974 54.002 1.00 50.50 97 GLN A C 1
ATOM 798 O O . GLN A 1 97 ? -0.271 18.851 53.536 1.00 50.50 97 GLN A O 1
ATOM 803 N N . SER A 1 98 ? -1.582 20.663 53.740 1.00 50.97 98 SER A N 1
ATOM 804 C CA . SER A 1 98 ? -2.430 20.279 52.622 1.00 50.97 98 SER A CA 1
ATOM 805 C C . SER A 1 98 ? -1.658 20.592 51.344 1.00 50.97 98 SER A C 1
ATOM 807 O O . SER A 1 98 ? -1.598 21.746 50.915 1.00 50.97 98 SER A O 1
ATOM 809 N N . ASN A 1 99 ? -1.062 19.578 50.727 1.00 46.56 99 ASN A N 1
ATOM 810 C CA . ASN A 1 99 ? -0.700 19.690 49.324 1.00 46.56 99 ASN A CA 1
ATOM 811 C C . ASN A 1 99 ? -2.019 19.758 48.556 1.00 46.56 99 ASN A C 1
ATOM 813 O O . ASN A 1 99 ? -2.738 18.764 48.445 1.00 46.56 99 ASN A O 1
ATOM 817 N N . GLY A 1 100 ? -2.383 20.972 48.134 1.00 42.72 100 GLY A N 1
ATOM 818 C CA . GLY A 1 100 ? -3.568 21.219 47.329 1.00 42.72 100 GLY A CA 1
ATOM 819 C C . GLY A 1 100 ? -3.560 20.288 46.125 1.00 42.72 100 GLY A C 1
ATOM 820 O O . GLY A 1 100 ? -2.558 20.185 45.420 1.00 42.72 100 GLY A O 1
ATOM 821 N N . PHE A 1 101 ? -4.669 19.585 45.911 1.00 52.09 101 PHE A N 1
ATOM 822 C CA . PHE A 1 101 ? -4.869 18.815 44.694 1.00 52.09 101 PHE A CA 1
ATOM 823 C C . PHE A 1 101 ? -4.832 19.798 43.521 1.00 52.09 101 PHE A C 1
ATOM 825 O O . PHE A 1 101 ? -5.753 20.591 43.323 1.00 52.09 101 PHE A O 1
ATOM 832 N N . GLN A 1 102 ? -3.731 19.790 42.775 1.00 48.94 102 GLN A N 1
ATOM 833 C CA . GLN A 1 102 ? -3.615 20.545 41.542 1.00 48.94 102 GLN A CA 1
ATOM 834 C C . GLN A 1 102 ? -4.555 19.879 40.535 1.00 48.94 102 GLN A C 1
ATOM 836 O O . GLN A 1 102 ? -4.333 18.752 40.097 1.00 48.94 102 GLN A O 1
ATOM 841 N N . SER A 1 103 ? -5.667 20.550 40.236 1.00 50.00 103 SER A N 1
ATOM 842 C CA . SER A 1 103 ? -6.599 20.149 39.187 1.00 50.00 103 SER A CA 1
ATOM 843 C C . SER A 1 103 ? -5.871 20.209 37.843 1.00 50.00 103 SER A C 1
ATOM 845 O O . SER A 1 103 ? -5.835 21.259 37.200 1.00 50.00 103 SER A O 1
ATOM 847 N N . ASN A 1 104 ? -5.315 19.086 37.395 1.00 45.22 104 ASN A N 1
ATOM 848 C CA . ASN A 1 104 ? -4.978 18.923 35.988 1.00 45.22 104 ASN A CA 1
ATOM 849 C C . ASN A 1 104 ? -6.301 18.827 35.225 1.00 45.22 1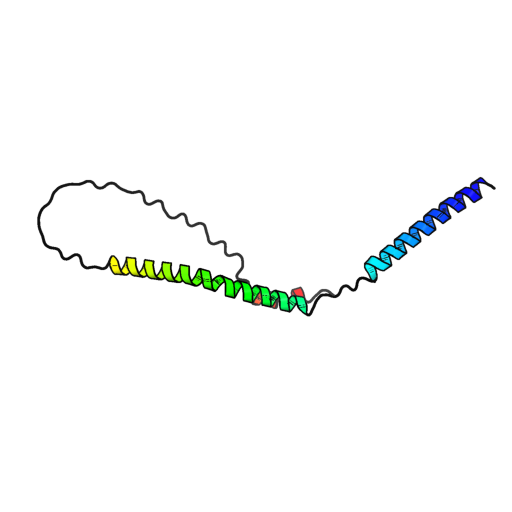04 ASN A C 1
ATOM 851 O O . ASN A 1 104 ? -7.049 17.862 35.377 1.00 45.22 104 ASN A O 1
ATOM 855 N N . GLY A 1 105 ? -6.617 19.894 34.488 1.00 41.62 105 GLY A N 1
ATOM 856 C CA . GLY A 1 105 ? -7.877 20.055 33.776 1.00 41.62 105 GLY A CA 1
ATOM 857 C C . GLY A 1 105 ? -8.201 18.847 32.905 1.00 41.62 105 GLY A C 1
ATOM 8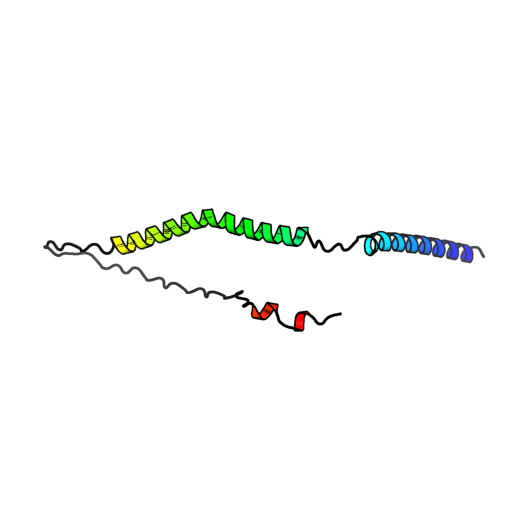58 O O . GLY A 1 105 ? -7.372 18.383 32.123 1.00 41.62 105 GLY A O 1
ATOM 859 N N . PHE A 1 106 ? -9.432 18.358 33.028 1.00 48.38 106 PHE A N 1
ATOM 860 C CA . PHE A 1 106 ? -10.011 17.421 32.077 1.00 48.38 106 PHE A CA 1
ATOM 861 C C . PHE A 1 106 ? -10.048 18.104 30.706 1.00 48.38 106 PHE A C 1
ATOM 863 O O . PHE A 1 106 ? -10.890 18.962 30.442 1.00 48.38 106 PHE A O 1
ATOM 870 N N . GLN A 1 107 ? -9.112 17.751 29.828 1.00 50.75 107 GLN A N 1
ATOM 871 C CA . GLN A 1 107 ? -9.168 18.160 28.433 1.00 50.75 107 GLN A CA 1
ATOM 872 C C . GLN A 1 107 ? -10.279 17.340 27.769 1.00 50.75 107 GLN A C 1
ATOM 874 O O . GLN A 1 107 ? -10.106 16.167 27.442 1.00 50.75 107 GLN A O 1
ATOM 879 N N . SER A 1 108 ? -11.458 17.952 27.643 1.00 51.41 108 SER A N 1
ATOM 880 C CA . SER A 1 108 ? -12.613 17.410 26.925 1.00 51.41 108 SER A CA 1
ATOM 881 C C . SER A 1 108 ? -12.308 17.331 25.426 1.00 51.41 108 SER A C 1
ATOM 883 O O . SER A 1 108 ? -12.753 18.164 24.638 1.00 51.41 108 SER A O 1
ATOM 885 N N . ASN A 1 109 ? -11.569 16.304 25.023 1.00 51.97 109 ASN A N 1
ATOM 886 C CA . ASN A 1 109 ? -11.437 15.921 23.627 1.00 51.97 109 ASN A CA 1
ATOM 887 C C . ASN A 1 109 ? -12.312 14.689 23.390 1.00 51.97 109 ASN A C 1
ATOM 889 O O . ASN A 1 109 ? -11.886 13.570 23.661 1.00 51.97 109 ASN A O 1
ATOM 893 N N . GLY A 1 110 ? -13.529 14.888 22.869 1.00 48.28 110 GLY A N 1
ATOM 894 C CA . GLY A 1 110 ? -14.205 13.806 22.144 1.00 48.28 110 GLY A CA 1
ATOM 895 C C . GLY A 1 110 ? -15.656 13.474 22.474 1.00 48.28 110 GLY A C 1
ATOM 896 O O . GLY A 1 110 ? -16.097 12.409 22.052 1.00 48.28 110 GLY A O 1
ATOM 897 N N . ILE A 1 111 ? -16.445 14.339 23.121 1.00 48.97 111 ILE A N 1
ATOM 898 C CA . ILE A 1 111 ? -17.907 14.201 22.988 1.00 48.97 111 ILE A CA 1
ATOM 899 C C . ILE A 1 111 ? -18.306 14.844 21.657 1.00 48.97 111 ILE A C 1
ATOM 901 O O . ILE A 1 111 ? -18.713 15.999 21.595 1.00 48.97 111 ILE A O 1
ATOM 905 N N . GLN A 1 112 ? -18.133 14.100 20.564 1.00 54.06 112 GLN A N 1
ATOM 906 C CA . GLN A 1 112 ? -18.834 14.402 19.320 1.00 54.06 112 GLN A CA 1
ATOM 907 C C . GLN A 1 112 ? -20.292 14.005 19.536 1.00 54.06 112 GLN A C 1
ATOM 909 O O . GLN A 1 112 ? -20.649 12.829 19.488 1.00 54.06 112 GLN A O 1
ATOM 914 N N . THR A 1 113 ? -21.128 14.994 19.839 1.00 52.41 113 THR A N 1
ATOM 915 C CA . THR A 1 113 ? -22.578 14.845 19.751 1.00 52.41 113 THR A CA 1
ATOM 916 C C . THR A 1 113 ? -22.940 14.442 18.318 1.00 52.41 113 THR A C 1
ATOM 918 O O . THR A 1 113 ? -22.281 14.844 17.354 1.00 52.41 113 THR A O 1
ATOM 921 N N . ALA A 1 114 ? -23.975 13.608 18.174 1.00 53.22 114 ALA A N 1
ATOM 922 C CA . ALA A 1 114 ? -24.405 12.987 16.913 1.00 53.22 114 ALA A CA 1
ATOM 923 C C . ALA A 1 114 ? -24.718 13.981 15.770 1.00 53.22 114 ALA A C 1
ATOM 925 O O . ALA A 1 114 ? -24.916 13.580 14.626 1.00 53.22 114 ALA A O 1
ATOM 926 N N . GLU A 1 115 ? -24.711 15.276 16.064 1.00 47.78 115 GLU A N 1
ATOM 927 C CA . GLU A 1 115 ? -24.926 16.381 15.136 1.00 47.78 115 GLU A CA 1
ATOM 928 C C . GLU A 1 115 ? -23.820 16.482 14.069 1.00 47.78 115 GLU A C 1
ATOM 930 O O . GLU A 1 115 ? -24.094 16.882 12.941 1.00 47.78 115 GLU A O 1
ATOM 935 N N . ASN A 1 116 ? -22.595 16.020 14.357 1.00 54.38 116 ASN A N 1
ATOM 936 C CA . ASN A 1 116 ? -21.495 16.029 13.377 1.00 54.38 116 ASN A CA 1
ATOM 937 C C . ASN A 1 116 ? -21.549 14.876 12.353 1.00 54.38 116 ASN A C 1
ATOM 939 O O . ASN A 1 116 ? -20.846 14.913 11.344 1.00 54.38 116 ASN A O 1
ATOM 943 N N . ILE A 1 117 ? -22.381 13.854 12.579 1.00 55.06 117 ILE A N 1
ATOM 944 C CA . ILE A 1 117 ? -22.508 12.704 11.665 1.00 55.06 117 ILE A CA 1
ATOM 945 C C . ILE A 1 117 ? -23.397 13.048 10.457 1.00 55.06 117 ILE A C 1
ATOM 947 O O . ILE A 1 117 ? -23.203 12.496 9.376 1.00 55.06 117 ILE A O 1
ATOM 951 N N . PHE A 1 118 ? -24.324 14.001 10.603 1.00 54.62 118 PHE A N 1
ATOM 952 C CA . PHE A 1 118 ? -25.304 14.368 9.571 1.00 54.62 118 PHE A CA 1
ATOM 953 C C . PHE A 1 118 ? -25.012 15.702 8.866 1.00 54.62 118 PHE A C 1
ATOM 955 O O . PHE A 1 118 ? -25.888 16.245 8.195 1.00 54.62 118 PHE A O 1
ATOM 962 N N . SER A 1 119 ? -23.792 16.238 8.978 1.00 52.03 119 SER A N 1
ATOM 963 C CA . SER A 1 119 ? -23.453 17.493 8.302 1.00 52.03 119 SER A CA 1
ATOM 964 C C . SER A 1 119 ? -23.411 17.306 6.770 1.00 52.03 119 SER A C 1
ATOM 966 O O . SER A 1 119 ? -22.668 16.446 6.279 1.00 52.03 119 SER A O 1
ATOM 968 N N . PRO A 1 120 ? -24.179 18.094 5.987 1.00 53.56 120 PRO A N 1
ATOM 969 C CA . PRO A 1 120 ? -24.318 17.924 4.537 1.00 53.56 120 PRO A CA 1
ATOM 970 C C . PRO A 1 120 ? -23.029 18.210 3.748 1.00 53.56 120 PRO A C 1
ATOM 972 O O . PRO A 1 120 ? -22.945 17.867 2.571 1.00 53.56 120 PRO A O 1
ATOM 975 N N . SER A 1 121 ? -21.995 18.767 4.386 1.00 55.56 121 SER A N 1
ATOM 976 C CA . SER A 1 121 ? -20.690 19.023 3.763 1.00 55.56 121 SER A CA 1
ATOM 977 C C . SER A 1 121 ? -19.890 17.755 3.436 1.00 55.56 121 SER A C 1
ATOM 979 O O . SER A 1 121 ? -18.988 17.815 2.605 1.00 55.56 121 SER A O 1
ATOM 981 N N . ASN A 1 122 ? -20.227 16.600 4.025 1.00 52.97 122 ASN A N 1
ATOM 982 C CA . ASN A 1 122 ? -19.536 15.330 3.761 1.00 52.97 122 ASN A CA 1
ATOM 983 C C . ASN A 1 122 ? -20.074 14.566 2.533 1.00 52.97 122 ASN A C 1
ATOM 985 O O . ASN A 1 122 ? -19.504 13.539 2.166 1.00 52.97 122 ASN A O 1
ATOM 989 N N . PHE A 1 123 ? -21.152 15.045 1.898 1.00 55.59 123 PHE A N 1
ATOM 990 C CA . PHE A 1 123 ? -21.789 14.387 0.745 1.00 55.59 123 PHE A CA 1
ATOM 991 C C . PHE A 1 123 ? -21.541 15.083 -0.599 1.00 55.59 123 PHE A C 1
ATOM 993 O O . PHE A 1 123 ? -21.906 14.544 -1.641 1.00 55.59 123 PHE A O 1
ATOM 1000 N N . THR A 1 124 ? -20.881 16.239 -0.614 1.00 52.16 124 THR A N 1
ATOM 1001 C CA . THR A 1 124 ? -20.451 16.898 -1.854 1.00 52.16 124 THR A CA 1
ATOM 1002 C C . THR A 1 124 ? -18.975 16.652 -2.103 1.00 52.16 124 THR A C 1
ATOM 1004 O O . THR A 1 124 ? -18.135 17.440 -1.690 1.00 52.16 124 THR A O 1
ATOM 1007 N N . ASN A 1 125 ? -18.679 15.550 -2.786 1.00 48.78 125 ASN A N 1
ATOM 1008 C CA . ASN A 1 125 ? -17.627 15.469 -3.797 1.00 48.78 125 ASN A CA 1
ATOM 1009 C C . ASN A 1 125 ? -17.956 14.262 -4.686 1.00 48.78 125 ASN A C 1
ATOM 1011 O O . ASN A 1 125 ? -17.901 13.120 -4.225 1.00 48.78 125 ASN A O 1
ATOM 1015 N N . TYR A 1 126 ? -18.379 14.560 -5.917 1.00 48.19 126 TYR A N 1
ATOM 1016 C CA . TYR A 1 126 ? -18.406 13.613 -7.032 1.00 48.19 126 TYR A CA 1
ATOM 1017 C C . TYR A 1 126 ? -16.976 13.258 -7.446 1.00 48.19 126 TYR A C 1
ATOM 1019 O O . TYR A 1 126 ? -16.113 14.164 -7.378 1.00 48.19 126 TYR A O 1
#

Secondary structure (DSSP, 8-state):
-HHHHHHHHHHHHHHHHHHHHHHHHHHHHHSS-----SSHHHHHHHHHHHHHHHHHHHHHHHHHHHHHH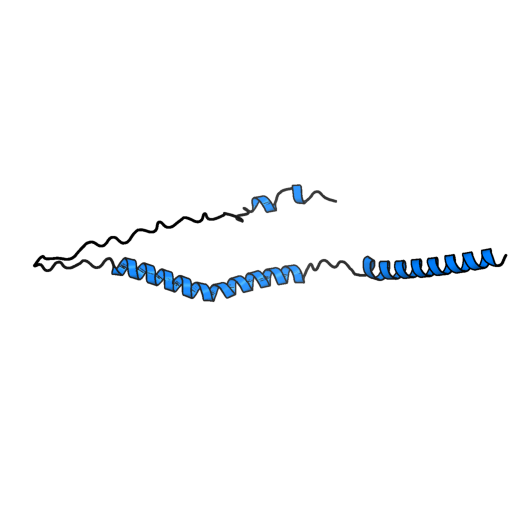HHHHHHHTT-----------------------------------GGGTS-GGGS---

Sequence (126 aa):
MLFWVIQQTIISVVLIISVHYIYIFFKNNLTIPKTKDLVNKPREQYKKIYNSLRENKDDTKEMKNELKNYLKTLTASKKPNKTKGNQSNGIQSNGNQSNGFQSNGFQSNGIQTAENIFSPSNFTNY

Radius of gyration: 37.76 Å; chains: 1; bounding box: 52×29×125 Å